Protein AF-A0A953QMU8-F1 (afdb_monomer_lite)

Secondary structure (DSSP, 8-state):
-THHHH-HHHHHHHHHHHHHHHHHHHHHHHH--SHHHHHHHHHHHHHHHHHHHHHHHH-TTBPSSS--SPBPPTT-TTHHHHHHHHHHHHHHHHHHHHH-TTHHHHHHHHHHHHHHHHHIIIIIHHHHHT--GGGHHHHHHHHHHHHHHHHHHHHHHHPPPP--

Foldseek 3Di:
DPVQLVDQVSVQVVLVVLLVLLLVLLVLLLVPPDDVSLLSSLCSNLVSLQVLLVLLVVPLQAQAAGRHPHGFDPPDPCRSVSSNVSSVLSNLLSCCSNPPPDPSNLVSLLVSLVSLVVSLVPTLVVCLVPDDPVCNVVSVCVSVSSNSRSSSSNSSSVRDDDDD

Sequence (164 aa):
MPNVVASPHTRLLWAVALRDLSFAGGAFALAARGNFLRIVTRIFVGVPLAVFAIHYMLHPTLAPGVPLAKQTPEWFPIRPFCGYLTAAALAVGGLCLLLAPGKLTRTSLALLGALVIIFVAILYLPIFLTANPAGLMEGFNYVADTTLFAGTILSAASMRSDKH

Radius of gyration: 15.7 Å; chains: 1; bounding box: 38×35×53 Å

pLDDT: mean 89.17, std 11.59, range [41.06, 97.75]

Structure (mmCIF, N/CA/C/O backbone):
data_AF-A0A953QMU8-F1
#
_entry.id   AF-A0A953QMU8-F1
#
loop_
_atom_site.group_PDB
_atom_site.id
_atom_site.type_symbol
_atom_site.label_atom_id
_atom_site.label_alt_id
_atom_site.label_comp_id
_atom_site.label_asym_id
_atom_site.label_entity_id
_atom_site.label_seq_id
_atom_site.pdbx_PDB_ins_code
_atom_site.Cartn_x
_atom_site.Cartn_y
_atom_site.Cartn_z
_atom_site.occupancy
_atom_site.B_iso_or_equiv
_atom_site.auth_seq_id
_atom_site.auth_comp_id
_atom_site.auth_asym_id
_atom_site.auth_atom_id
_atom_site.pdbx_PDB_model_num
ATOM 1 N N . MET A 1 1 ? 0.665 -24.062 3.981 1.00 42.19 1 MET A N 1
ATOM 2 C CA . MET A 1 1 ? 0.941 -24.640 2.645 1.00 42.19 1 MET A CA 1
ATOM 3 C C . MET A 1 1 ? 2.091 -23.857 1.995 1.00 42.19 1 MET A C 1
ATOM 5 O O . MET A 1 1 ? 1.855 -22.725 1.592 1.00 42.19 1 MET A O 1
ATOM 9 N N . PRO A 1 2 ? 3.327 -24.389 1.937 1.00 45.94 2 PRO A N 1
ATOM 10 C CA . PRO A 1 2 ? 4.532 -23.635 1.535 1.00 45.94 2 PRO A CA 1
ATOM 11 C C . PRO A 1 2 ? 4.597 -23.223 0.051 1.00 45.94 2 PRO A C 1
ATOM 13 O O . PRO A 1 2 ? 5.256 -22.247 -0.288 1.00 45.94 2 PRO A O 1
ATOM 16 N N . ASN A 1 3 ? 3.874 -23.913 -0.839 1.00 49.09 3 ASN A N 1
ATOM 17 C CA . ASN A 1 3 ? 3.942 -23.679 -2.292 1.00 49.09 3 ASN A CA 1
ATOM 18 C C . ASN A 1 3 ? 3.214 -22.398 -2.773 1.00 49.09 3 ASN A C 1
ATOM 20 O O . ASN A 1 3 ? 3.308 -22.001 -3.933 1.00 49.09 3 ASN A O 1
ATOM 24 N N . VAL A 1 4 ? 2.484 -21.731 -1.874 1.00 53.50 4 VAL A N 1
ATOM 25 C CA . VAL A 1 4 ? 1.696 -20.521 -2.168 1.00 53.50 4 VAL A CA 1
ATOM 26 C C . VAL A 1 4 ? 2.587 -19.286 -2.363 1.00 53.50 4 VAL A C 1
ATOM 28 O O . VAL A 1 4 ? 2.215 -18.375 -3.097 1.00 53.50 4 VAL A O 1
ATOM 31 N N . VAL A 1 5 ? 3.777 -19.278 -1.753 1.00 52.56 5 VAL A N 1
ATOM 32 C CA . VAL A 1 5 ? 4.717 -18.141 -1.772 1.00 52.56 5 VAL A CA 1
ATOM 33 C C . VAL A 1 5 ? 5.712 -18.231 -2.938 1.00 52.56 5 VAL A C 1
ATOM 35 O O . VAL A 1 5 ? 6.182 -17.208 -3.423 1.00 52.56 5 VAL A O 1
ATOM 38 N N . ALA A 1 6 ? 6.006 -19.440 -3.426 1.00 54.72 6 ALA A N 1
ATOM 39 C CA . ALA A 1 6 ? 7.038 -19.668 -4.442 1.00 54.72 6 ALA A CA 1
ATOM 40 C C . ALA A 1 6 ? 6.547 -19.489 -5.891 1.00 54.72 6 ALA A C 1
ATOM 42 O O . ALA A 1 6 ? 7.342 -19.203 -6.783 1.00 54.72 6 ALA A O 1
ATOM 43 N N . SER A 1 7 ? 5.243 -19.645 -6.137 1.00 64.62 7 SER A N 1
ATOM 44 C CA . SER A 1 7 ? 4.674 -19.604 -7.488 1.00 64.62 7 SER A CA 1
ATOM 45 C C . SER A 1 7 ? 4.257 -18.171 -7.875 1.00 64.62 7 SER A C 1
ATOM 47 O O . SER A 1 7 ? 3.363 -17.617 -7.225 1.00 64.62 7 SER A O 1
ATOM 49 N N . PRO A 1 8 ? 4.814 -17.565 -8.948 1.00 63.53 8 PRO A N 1
ATOM 50 C CA . PRO A 1 8 ? 4.506 -16.183 -9.344 1.00 63.53 8 PRO A CA 1
ATOM 51 C C . PRO A 1 8 ? 3.011 -15.920 -9.578 1.00 63.53 8 PRO A C 1
ATOM 53 O O . PRO A 1 8 ? 2.497 -14.878 -9.175 1.00 63.53 8 PRO A O 1
ATOM 56 N N . HIS A 1 9 ? 2.297 -16.881 -10.172 1.00 69.94 9 HIS A N 1
ATOM 57 C CA . HIS A 1 9 ? 0.859 -16.776 -10.442 1.00 69.94 9 HIS A CA 1
ATOM 58 C C . HIS A 1 9 ? 0.018 -16.750 -9.162 1.00 69.94 9 HIS A C 1
ATOM 60 O O . HIS A 1 9 ? -0.874 -15.915 -9.024 1.00 69.94 9 HIS A O 1
ATOM 66 N N . THR A 1 10 ? 0.330 -17.614 -8.195 1.00 77.50 10 THR A N 1
ATOM 67 C CA . THR A 1 10 ? -0.394 -17.680 -6.920 1.00 77.50 10 THR A CA 1
ATOM 68 C C . THR A 1 10 ? -0.207 -16.396 -6.117 1.00 77.50 10 THR A C 1
ATOM 70 O O . THR A 1 10 ? -1.175 -15.848 -5.594 1.00 77.50 10 THR A O 1
ATOM 73 N N . ARG A 1 11 ? 1.017 -15.855 -6.088 1.00 84.00 11 ARG A N 1
ATOM 74 C CA . ARG A 1 11 ? 1.320 -14.567 -5.450 1.00 84.00 11 ARG A CA 1
ATOM 75 C C . ARG A 1 11 ? 0.485 -13.424 -6.034 1.00 84.00 11 ARG A C 1
ATOM 77 O O . ARG A 1 11 ? -0.037 -12.609 -5.279 1.00 84.00 11 ARG A O 1
ATOM 84 N N . LEU A 1 12 ? 0.375 -13.362 -7.364 1.00 84.25 12 LEU A N 1
ATOM 85 C CA . LEU A 1 12 ? -0.391 -12.326 -8.063 1.00 84.25 12 LEU A CA 1
ATOM 86 C C . LEU A 1 12 ? -1.884 -12.404 -7.744 1.00 84.25 12 LEU A C 1
ATOM 88 O O . LEU A 1 12 ? -2.489 -11.374 -7.465 1.00 84.25 12 LEU A O 1
ATOM 92 N N . LEU A 1 13 ? -2.459 -13.610 -7.717 1.00 86.31 13 LEU A N 1
ATOM 93 C CA . LEU A 1 13 ? -3.863 -13.812 -7.349 1.00 86.31 13 LEU A CA 1
ATOM 94 C C . LEU A 1 13 ? -4.160 -13.288 -5.939 1.00 86.31 13 LEU A C 1
ATOM 96 O O . LEU A 1 13 ? -5.128 -12.554 -5.745 1.00 86.31 13 LEU A O 1
ATOM 100 N N . TRP A 1 14 ? -3.296 -13.596 -4.967 1.00 85.00 14 TRP A N 1
ATOM 101 C CA . TRP A 1 14 ? -3.440 -13.074 -3.606 1.00 85.00 14 TRP A CA 1
ATOM 102 C C . TRP A 1 14 ? -3.256 -11.561 -3.533 1.00 85.00 14 TRP A C 1
ATOM 104 O O . TRP A 1 14 ? -4.008 -10.897 -2.824 1.00 85.00 14 TRP A O 1
ATOM 114 N N . ALA A 1 15 ? -2.295 -11.008 -4.277 1.00 88.81 15 ALA A N 1
ATOM 115 C CA . ALA A 1 15 ? -2.084 -9.566 -4.331 1.00 88.81 15 ALA A CA 1
ATOM 116 C C . ALA A 1 15 ? -3.327 -8.831 -4.857 1.00 88.81 15 ALA A C 1
ATOM 118 O O . ALA A 1 15 ? -3.745 -7.841 -4.262 1.00 88.81 15 ALA A O 1
ATOM 119 N N . VAL A 1 16 ? -3.951 -9.353 -5.917 1.00 89.81 16 VAL A N 1
ATOM 120 C CA . VAL A 1 16 ? -5.188 -8.807 -6.497 1.00 89.81 16 VAL A CA 1
ATOM 121 C C . VAL A 1 16 ? -6.355 -8.916 -5.515 1.00 89.81 16 VAL A C 1
ATOM 123 O O . VAL A 1 16 ? -7.001 -7.913 -5.227 1.00 89.81 16 VAL A O 1
ATOM 126 N N . ALA A 1 17 ? -6.580 -10.092 -4.924 1.00 91.88 17 ALA A N 1
ATOM 127 C CA . ALA A 1 17 ? -7.681 -10.287 -3.980 1.00 91.88 17 ALA A CA 1
ATOM 128 C C . ALA A 1 17 ? -7.563 -9.379 -2.741 1.00 91.88 17 ALA A C 1
ATOM 130 O O . ALA A 1 17 ? -8.541 -8.772 -2.306 1.00 91.88 17 ALA A O 1
ATOM 131 N N . LEU A 1 18 ? -6.356 -9.248 -2.180 1.00 93.25 18 LEU A N 1
ATOM 132 C CA . LEU A 1 18 ? -6.098 -8.382 -1.026 1.00 93.25 18 LEU A CA 1
ATOM 133 C C . LEU A 1 18 ? -6.194 -6.895 -1.381 1.00 93.25 18 LEU A C 1
ATOM 135 O O . LEU A 1 18 ? -6.653 -6.103 -0.558 1.00 93.25 18 LEU A O 1
ATOM 139 N N . ARG A 1 19 ? -5.797 -6.513 -2.600 1.00 94.94 19 ARG A N 1
ATOM 140 C CA . ARG A 1 19 ? -5.984 -5.154 -3.115 1.00 94.94 19 ARG A CA 1
ATOM 141 C C . ARG A 1 19 ? -7.473 -4.818 -3.172 1.00 94.94 19 ARG A C 1
ATOM 143 O O . ARG A 1 19 ? -7.881 -3.815 -2.594 1.00 94.94 19 ARG A O 1
ATOM 150 N N . ASP A 1 20 ? -8.284 -5.671 -3.784 1.00 93.94 20 ASP A N 1
ATOM 151 C CA . ASP A 1 20 ? -9.722 -5.423 -3.936 1.00 93.94 20 ASP A CA 1
ATOM 152 C C . ASP A 1 20 ? -10.431 -5.381 -2.571 1.00 93.94 20 ASP A C 1
ATOM 154 O O . ASP A 1 20 ? -11.290 -4.530 -2.326 1.00 93.94 20 ASP A O 1
ATOM 158 N N . LEU A 1 21 ? -9.992 -6.221 -1.626 1.00 94.31 21 LEU A N 1
ATOM 159 C CA . LEU A 1 21 ? -10.440 -6.164 -0.235 1.00 94.31 21 LEU A CA 1
ATOM 160 C C . LEU A 1 21 ? -10.092 -4.821 0.429 1.00 94.31 21 LEU A C 1
ATOM 162 O O . LEU A 1 21 ? -10.937 -4.220 1.096 1.00 94.31 21 LEU A O 1
ATOM 166 N N . SER A 1 22 ? -8.869 -4.324 0.221 1.00 94.44 22 SER A N 1
ATOM 167 C CA . SER A 1 22 ? -8.441 -3.024 0.750 1.00 94.44 22 SER A CA 1
ATOM 168 C C . SER A 1 22 ? -9.230 -1.859 0.148 1.00 94.44 22 SER A C 1
ATOM 170 O O . SER A 1 22 ? -9.542 -0.900 0.857 1.00 94.44 22 SER A O 1
ATOM 172 N N . PHE A 1 23 ? -9.645 -1.974 -1.119 1.00 95.38 23 PHE A N 1
ATOM 173 C CA . PHE A 1 23 ? -10.487 -0.985 -1.790 1.00 95.38 23 PHE A CA 1
ATOM 174 C C . PHE A 1 23 ? -11.860 -0.875 -1.123 1.00 95.38 23 PHE A C 1
ATOM 176 O O . PHE A 1 23 ? -12.296 0.228 -0.780 1.00 95.38 23 PHE A O 1
ATOM 183 N N . ALA A 1 24 ? -12.490 -2.014 -0.826 1.00 94.56 24 ALA A N 1
ATOM 184 C CA . ALA A 1 24 ? -13.713 -2.049 -0.025 1.00 94.56 24 ALA A CA 1
ATOM 185 C C . ALA A 1 24 ? -13.487 -1.474 1.388 1.00 94.56 24 ALA A C 1
ATOM 187 O O . ALA A 1 24 ? -14.301 -0.694 1.886 1.00 94.56 24 ALA A O 1
ATOM 188 N N . GLY A 1 25 ? -12.346 -1.789 2.010 1.00 92.19 25 GLY A N 1
ATOM 189 C CA . GLY A 1 25 ? -11.932 -1.224 3.296 1.00 92.19 25 GLY A CA 1
ATOM 190 C C . GLY A 1 25 ? -11.862 0.309 3.298 1.00 92.19 25 GLY A C 1
ATOM 191 O O . GLY A 1 25 ? -12.323 0.940 4.248 1.00 92.19 25 GLY A O 1
ATOM 192 N N . GLY A 1 26 ? -11.361 0.922 2.222 1.00 92.44 26 GLY A N 1
ATOM 193 C CA . GLY A 1 26 ? -11.341 2.378 2.056 1.00 92.44 26 GLY A CA 1
ATOM 194 C C . GLY A 1 26 ? -12.739 3.005 2.037 1.00 92.44 26 GLY A C 1
ATOM 195 O O . GLY A 1 26 ? -12.967 4.018 2.700 1.00 92.44 26 GLY A O 1
ATOM 196 N N . ALA A 1 27 ? -13.698 2.376 1.351 1.00 93.31 27 ALA A N 1
ATOM 197 C CA . ALA A 1 27 ? -15.092 2.826 1.351 1.00 93.31 27 ALA A CA 1
ATOM 198 C C . ALA A 1 27 ? -15.717 2.739 2.756 1.00 93.31 27 ALA A C 1
ATOM 200 O O . ALA A 1 27 ? -16.363 3.687 3.215 1.00 93.31 27 ALA A O 1
ATOM 201 N N . PHE A 1 28 ? -15.461 1.645 3.484 1.00 93.19 28 PHE A N 1
ATOM 202 C CA . PHE A 1 28 ? -15.904 1.514 4.874 1.00 93.19 28 PHE A CA 1
ATOM 203 C C . PHE A 1 28 ? -15.267 2.554 5.792 1.00 93.19 28 PHE A C 1
ATOM 205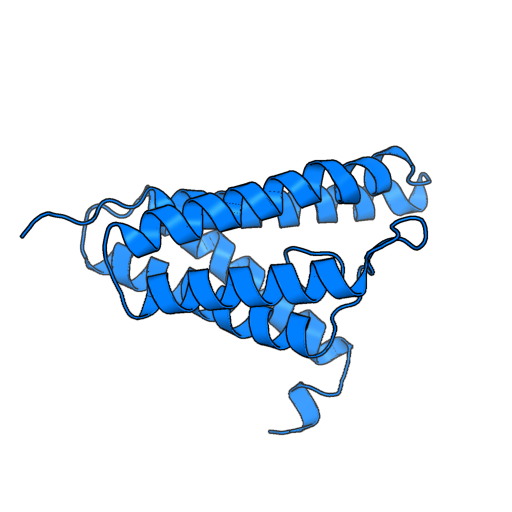 O O . PHE A 1 28 ? -15.961 3.062 6.671 1.00 93.19 28 PHE A O 1
ATOM 212 N N . ALA A 1 29 ? -14.006 2.933 5.563 1.00 93.00 29 ALA A N 1
ATOM 213 C CA . ALA A 1 29 ? -13.328 3.961 6.348 1.00 93.00 29 ALA A CA 1
ATOM 214 C C . ALA A 1 29 ? -14.057 5.312 6.285 1.00 93.00 29 ALA A C 1
ATOM 216 O O . ALA A 1 29 ? -14.248 5.968 7.311 1.00 93.00 29 ALA A O 1
ATOM 217 N N . LEU A 1 30 ? -14.510 5.711 5.092 1.00 91.38 30 LEU A N 1
ATOM 218 C CA . LEU A 1 30 ? -15.257 6.957 4.885 1.00 91.38 30 LEU A CA 1
ATOM 219 C C . LEU A 1 30 ? -16.645 6.913 5.543 1.00 91.38 30 LEU A C 1
ATOM 221 O O . LEU A 1 30 ? -17.106 7.905 6.123 1.00 91.38 30 LEU A O 1
ATOM 225 N N . ALA A 1 31 ? -17.287 5.744 5.496 1.00 91.38 31 ALA A N 1
ATOM 226 C CA . ALA A 1 31 ? -18.594 5.492 6.095 1.00 91.38 31 ALA A CA 1
ATOM 227 C C . ALA A 1 31 ? -18.538 5.178 7.605 1.00 91.38 31 ALA A C 1
ATOM 229 O O . ALA A 1 31 ? -19.585 5.098 8.250 1.00 91.38 31 ALA A O 1
ATOM 230 N N . ALA A 1 32 ? -17.350 5.010 8.197 1.00 88.19 32 ALA A N 1
ATOM 231 C CA . ALA A 1 32 ? -17.178 4.530 9.565 1.00 88.19 32 ALA A CA 1
ATOM 232 C C . ALA A 1 32 ? -17.635 5.555 10.619 1.00 88.19 32 ALA A C 1
ATOM 234 O O . ALA A 1 32 ? -16.847 6.320 11.181 1.00 88.19 32 ALA A O 1
ATOM 235 N N . ARG A 1 33 ? -18.939 5.549 10.912 1.00 83.25 33 ARG A N 1
ATOM 236 C CA . ARG A 1 33 ? -19.569 6.336 11.985 1.00 83.25 33 ARG A CA 1
ATOM 237 C C . ARG A 1 33 ? -19.661 5.580 13.315 1.00 83.25 33 ARG A C 1
ATOM 239 O O . ARG A 1 33 ? -19.752 6.222 14.350 1.00 83.25 33 ARG A O 1
ATOM 246 N N . GLY A 1 34 ? -19.586 4.247 13.299 1.00 84.50 34 GLY A N 1
ATOM 247 C CA . GLY A 1 34 ? -19.661 3.390 14.489 1.00 84.50 34 GLY A CA 1
ATOM 248 C C . GLY A 1 34 ? -18.552 2.338 14.548 1.00 84.50 34 GLY A C 1
ATOM 249 O O . GLY A 1 34 ? -17.826 2.128 13.574 1.00 84.50 34 GLY A O 1
ATOM 250 N N . ASN A 1 35 ? -18.425 1.652 15.688 1.00 87.00 35 ASN A N 1
ATOM 251 C CA . ASN A 1 35 ? -17.305 0.738 15.958 1.00 87.00 35 ASN A CA 1
ATOM 252 C C . ASN A 1 35 ? -17.194 -0.440 14.978 1.00 87.00 35 ASN A C 1
ATOM 254 O O . ASN A 1 35 ? -16.079 -0.812 14.622 1.00 87.00 35 ASN A O 1
ATOM 258 N N . PHE A 1 36 ? -18.313 -0.993 14.499 1.00 90.56 36 PHE A N 1
ATOM 259 C CA . PHE A 1 36 ? -18.292 -2.140 13.585 1.00 90.56 36 PHE A CA 1
ATOM 260 C C . PHE A 1 36 ? -17.541 -1.831 12.278 1.00 90.56 36 PHE A C 1
ATOM 262 O O . PHE A 1 36 ? -16.565 -2.505 11.958 1.00 90.56 36 PHE A O 1
ATOM 269 N N . LEU A 1 37 ? -17.911 -0.753 11.573 1.00 92.12 37 LEU A N 1
ATOM 270 C CA . LEU A 1 37 ? -17.244 -0.358 10.322 1.00 92.12 37 LEU A CA 1
ATOM 271 C C . LEU A 1 37 ? -15.767 -0.001 10.538 1.00 92.12 37 LEU A C 1
ATOM 273 O O . LEU A 1 37 ? -14.944 -0.243 9.655 1.00 92.12 37 LEU A O 1
ATOM 277 N N . ARG A 1 38 ? -15.408 0.534 11.713 1.00 90.25 38 ARG A N 1
ATOM 278 C CA . ARG A 1 38 ? -14.002 0.794 12.056 1.00 90.25 38 ARG A CA 1
ATOM 279 C C . ARG A 1 38 ? -13.207 -0.504 12.163 1.00 90.25 38 ARG A C 1
ATOM 281 O O . ARG A 1 38 ? -12.102 -0.575 11.636 1.00 90.25 38 ARG A O 1
ATOM 288 N N . ILE A 1 39 ? -13.759 -1.525 12.819 1.00 92.19 39 ILE A N 1
ATOM 289 C CA . ILE A 1 39 ? -13.117 -2.842 12.939 1.00 92.19 39 ILE A CA 1
ATOM 290 C C . ILE A 1 39 ? -12.975 -3.487 11.558 1.00 92.19 39 ILE A C 1
ATOM 292 O O . ILE A 1 39 ? -11.879 -3.923 11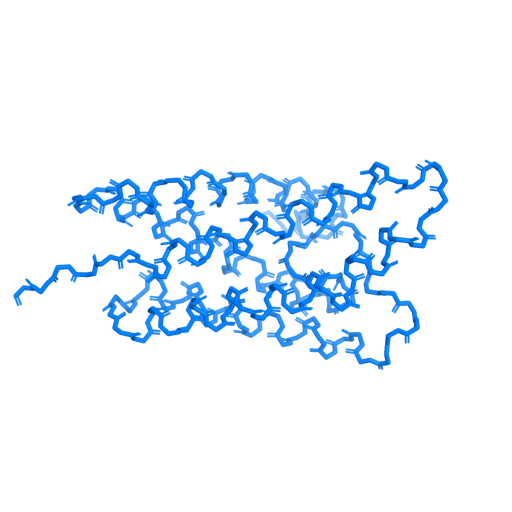.211 1.00 92.19 39 ILE A O 1
ATOM 296 N N . VAL A 1 40 ? -14.037 -3.472 10.745 1.00 93.81 40 VAL A N 1
ATOM 297 C CA . VAL A 1 40 ? -13.998 -3.998 9.369 1.00 93.81 40 VAL A CA 1
ATOM 298 C C . VAL A 1 40 ? -12.907 -3.300 8.558 1.00 93.81 40 VAL A C 1
ATOM 300 O O . VAL A 1 40 ? -12.062 -3.973 7.980 1.00 93.81 40 VAL A O 1
ATOM 303 N N . THR A 1 41 ? -12.849 -1.966 8.595 1.00 93.94 41 THR A N 1
ATOM 304 C CA . THR A 1 41 ? -11.802 -1.174 7.926 1.00 93.94 41 THR A CA 1
ATOM 305 C C . THR A 1 41 ? -10.401 -1.579 8.381 1.00 93.94 41 THR A C 1
ATOM 307 O O . THR A 1 41 ? -9.516 -1.784 7.552 1.00 93.94 41 THR A O 1
ATOM 310 N N . ARG A 1 42 ? -10.184 -1.721 9.697 1.00 93.69 42 ARG A N 1
ATOM 311 C CA . ARG A 1 42 ? -8.877 -2.112 10.247 1.00 93.69 42 ARG A CA 1
ATOM 312 C C . ARG A 1 42 ? -8.418 -3.456 9.712 1.00 93.69 42 ARG A C 1
ATOM 314 O O . ARG A 1 42 ? -7.256 -3.583 9.351 1.00 93.69 42 ARG A O 1
ATOM 321 N N . ILE A 1 43 ? -9.318 -4.430 9.633 1.00 95.06 43 ILE A N 1
ATOM 322 C CA . ILE A 1 43 ? -8.991 -5.762 9.120 1.00 95.06 43 ILE A CA 1
ATOM 323 C C . ILE A 1 43 ? -8.777 -5.700 7.603 1.00 95.06 43 ILE A C 1
ATOM 325 O O . ILE A 1 43 ? -7.748 -6.156 7.111 1.00 95.06 43 ILE A O 1
ATOM 329 N N . PHE A 1 44 ? -9.708 -5.086 6.871 1.00 96.31 44 PHE A N 1
ATOM 330 C CA . PHE A 1 44 ? -9.725 -5.081 5.406 1.00 96.31 44 PHE A CA 1
ATOM 331 C C . PHE A 1 44 ? -8.582 -4.269 4.802 1.00 96.31 44 PHE A C 1
ATOM 333 O O . PHE A 1 44 ? -8.176 -4.562 3.689 1.00 96.31 44 PHE A O 1
ATOM 340 N N . VAL A 1 45 ? -8.044 -3.276 5.514 1.00 96.56 45 VAL A N 1
ATOM 341 C CA . VAL A 1 45 ? -6.877 -2.498 5.068 1.00 96.56 45 VAL A CA 1
ATOM 342 C C . VAL A 1 45 ? -5.600 -2.978 5.759 1.00 96.56 45 VAL A C 1
ATOM 344 O O . VAL A 1 45 ? -4.580 -3.181 5.108 1.00 96.56 45 VAL A O 1
ATOM 347 N N . GLY A 1 46 ? -5.641 -3.210 7.072 1.00 95.81 46 GLY A N 1
ATOM 348 C CA . GLY A 1 46 ? -4.460 -3.562 7.860 1.00 95.81 46 GLY A CA 1
ATOM 349 C C . GLY A 1 46 ? -3.862 -4.921 7.501 1.00 95.81 46 GLY A C 1
ATOM 350 O O . GLY A 1 46 ? -2.639 -5.040 7.440 1.00 95.81 46 GLY A O 1
ATOM 351 N N . VAL A 1 47 ? -4.695 -5.929 7.212 1.00 95.88 47 VAL A N 1
ATOM 352 C CA . VAL A 1 47 ? -4.203 -7.256 6.803 1.00 95.88 47 VAL A CA 1
ATOM 353 C C . VAL A 1 47 ? -3.505 -7.194 5.436 1.00 95.88 47 VAL A C 1
ATOM 355 O O . VAL A 1 47 ? -2.354 -7.632 5.371 1.00 95.88 47 VAL A O 1
ATOM 358 N N . PRO A 1 48 ? -4.094 -6.607 4.369 1.00 96.56 48 PRO A N 1
ATOM 359 C CA . PRO A 1 48 ? -3.372 -6.391 3.113 1.00 96.56 48 PRO A CA 1
ATOM 360 C C . PRO A 1 48 ? -2.053 -5.639 3.277 1.00 96.56 48 PRO A C 1
ATOM 362 O O . PRO A 1 48 ? -1.050 -6.074 2.720 1.00 96.56 48 PRO A O 1
ATOM 365 N N . LEU A 1 49 ? -2.014 -4.570 4.083 1.00 97.12 49 LEU A N 1
ATOM 366 C CA . LEU A 1 49 ? -0.777 -3.828 4.354 1.00 97.12 49 LEU A CA 1
ATOM 367 C C . LEU A 1 49 ? 0.325 -4.735 4.923 1.00 97.12 49 LEU A C 1
ATOM 369 O O . LEU A 1 49 ? 1.454 -4.720 4.430 1.00 97.12 49 LEU A O 1
ATOM 373 N N . ALA A 1 50 ? -0.004 -5.561 5.919 1.00 95.69 50 ALA A N 1
ATOM 374 C CA . ALA A 1 50 ? 0.949 -6.486 6.527 1.00 95.69 50 ALA A CA 1
ATOM 375 C C . ALA A 1 50 ? 1.435 -7.560 5.536 1.00 95.69 50 ALA A C 1
ATOM 377 O O . ALA A 1 50 ? 2.631 -7.843 5.464 1.00 95.69 50 ALA A O 1
ATOM 378 N N . VAL A 1 51 ? 0.531 -8.131 4.734 1.00 94.44 51 VAL A N 1
ATOM 379 C CA . VAL A 1 51 ? 0.897 -9.139 3.725 1.00 94.44 51 VAL A CA 1
ATOM 380 C C . VAL A 1 51 ? 1.755 -8.524 2.618 1.00 94.44 51 VAL A C 1
ATOM 382 O O . VAL A 1 51 ? 2.772 -9.099 2.229 1.00 94.44 51 VAL A O 1
ATOM 385 N N . PHE A 1 52 ? 1.407 -7.332 2.136 1.00 95.06 52 PHE A N 1
ATOM 386 C CA . PHE A 1 52 ? 2.180 -6.640 1.105 1.00 95.06 52 PHE A CA 1
ATOM 387 C C . PHE A 1 52 ? 3.575 -6.265 1.599 1.00 95.06 52 PHE A C 1
ATOM 389 O O . PHE A 1 52 ? 4.532 -6.390 0.838 1.00 95.06 52 PHE A O 1
ATOM 396 N N . ALA A 1 53 ? 3.726 -5.898 2.875 1.00 95.75 53 ALA A N 1
ATOM 397 C CA . ALA A 1 53 ? 5.041 -5.674 3.464 1.00 95.75 53 ALA A CA 1
ATOM 398 C C . ALA A 1 53 ? 5.953 -6.906 3.333 1.00 95.75 53 ALA A C 1
ATOM 400 O O . ALA A 1 53 ? 7.106 -6.779 2.921 1.00 95.75 53 ALA A O 1
ATOM 401 N N . ILE A 1 54 ? 5.421 -8.104 3.600 1.00 93.75 54 ILE A N 1
ATOM 402 C CA . ILE A 1 54 ? 6.154 -9.367 3.428 1.00 93.75 54 ILE A CA 1
ATOM 403 C C . ILE A 1 54 ? 6.514 -9.581 1.952 1.00 93.75 54 ILE A C 1
ATOM 405 O O . ILE A 1 54 ? 7.648 -9.940 1.640 1.00 93.75 54 ILE A O 1
ATOM 409 N N . HIS A 1 55 ? 5.589 -9.313 1.026 1.00 92.69 55 HIS A N 1
ATOM 410 C CA . HIS A 1 55 ? 5.860 -9.449 -0.409 1.00 92.69 55 HIS A CA 1
ATOM 411 C C . HIS A 1 55 ? 7.002 -8.537 -0.874 1.00 92.69 55 HIS A C 1
ATOM 413 O O . HIS A 1 55 ? 7.861 -8.991 -1.626 1.00 92.69 55 HIS A O 1
ATOM 419 N N . TYR A 1 56 ? 7.047 -7.283 -0.419 1.00 92.19 56 TYR A N 1
ATOM 420 C CA . TYR A 1 56 ? 8.124 -6.356 -0.775 1.00 92.19 56 TYR A CA 1
ATOM 421 C C . TYR A 1 56 ? 9.458 -6.683 -0.088 1.00 92.19 56 TYR A C 1
ATOM 423 O O . TYR A 1 56 ? 10.504 -6.440 -0.682 1.00 92.19 56 TYR A O 1
ATOM 431 N N . MET A 1 57 ? 9.449 -7.282 1.110 1.00 91.69 57 MET A N 1
ATOM 432 C CA . MET A 1 57 ? 10.668 -7.828 1.732 1.00 91.69 57 MET A CA 1
ATOM 433 C C . MET A 1 57 ? 11.264 -8.972 0.903 1.00 91.69 57 MET A C 1
ATOM 435 O O . MET A 1 57 ? 12.477 -9.047 0.736 1.00 91.69 57 MET A O 1
ATOM 439 N N . LEU A 1 58 ? 10.412 -9.855 0.371 1.00 91.00 58 LEU A N 1
ATOM 440 C CA . LEU A 1 58 ? 10.834 -11.001 -0.443 1.00 91.00 58 LEU A CA 1
ATOM 441 C C . LEU A 1 58 ? 11.162 -10.617 -1.895 1.00 91.00 58 LEU A C 1
ATOM 443 O O . LEU A 1 58 ? 11.972 -11.276 -2.546 1.00 91.00 58 LEU A O 1
ATOM 447 N N . HIS A 1 59 ? 10.530 -9.565 -2.419 1.00 90.75 59 HIS A N 1
ATOM 448 C CA . HIS A 1 59 ? 10.662 -9.121 -3.806 1.00 90.75 59 HIS A CA 1
ATOM 449 C C . HIS A 1 59 ? 10.832 -7.593 -3.897 1.00 90.75 59 HIS A C 1
ATOM 451 O O . HIS A 1 59 ? 9.941 -6.891 -4.386 1.00 90.75 59 HIS A O 1
ATOM 457 N N . PRO A 1 60 ? 11.986 -7.051 -3.472 1.00 91.44 60 PRO A N 1
ATOM 458 C CA . PRO A 1 60 ? 12.200 -5.606 -3.369 1.00 91.44 60 PRO A CA 1
ATOM 459 C C . PRO A 1 60 ? 12.292 -4.888 -4.726 1.00 91.44 60 PRO A C 1
ATOM 461 O O . PRO A 1 60 ? 12.294 -3.664 -4.773 1.00 91.44 60 PRO A O 1
ATOM 464 N N . THR A 1 61 ? 12.377 -5.615 -5.842 1.00 91.19 61 THR A N 1
ATOM 465 C CA . THR A 1 61 ? 12.425 -5.022 -7.190 1.00 91.19 61 THR A CA 1
ATOM 466 C C . THR A 1 61 ? 11.045 -4.697 -7.764 1.00 91.19 61 THR A C 1
ATOM 468 O O . THR A 1 61 ? 10.965 -3.983 -8.768 1.00 91.19 61 THR A O 1
ATOM 471 N N . LEU A 1 62 ? 9.961 -5.183 -7.142 1.00 90.81 62 LEU A N 1
ATOM 472 C CA . LEU A 1 62 ? 8.589 -4.867 -7.547 1.00 90.81 62 LEU A CA 1
ATOM 473 C C . LEU A 1 62 ? 8.327 -3.361 -7.472 1.00 90.81 62 LEU A C 1
ATOM 475 O O . LEU A 1 62 ? 8.862 -2.672 -6.605 1.00 90.81 62 LEU A O 1
ATOM 479 N N . ALA A 1 63 ? 7.484 -2.858 -8.371 1.00 92.19 63 ALA A N 1
ATOM 480 C CA . ALA A 1 63 ? 7.062 -1.466 -8.346 1.00 92.19 63 ALA A CA 1
ATOM 481 C C . ALA A 1 63 ? 6.331 -1.161 -7.012 1.00 92.19 63 ALA A C 1
ATOM 483 O O . ALA A 1 63 ? 5.436 -1.925 -6.637 1.00 92.19 63 ALA A O 1
ATOM 484 N N . PRO A 1 64 ? 6.720 -0.107 -6.268 1.00 92.56 64 PRO A N 1
ATOM 485 C CA . PRO A 1 64 ? 6.129 0.277 -4.980 1.00 92.56 64 PRO A CA 1
ATOM 486 C C . PRO A 1 64 ? 4.619 0.549 -4.985 1.00 92.56 64 PRO A C 1
ATOM 488 O O . PRO A 1 64 ? 4.132 1.287 -5.827 1.00 92.56 64 PRO A O 1
ATOM 491 N N . GLY A 1 65 ? 3.883 0.063 -3.982 1.00 90.19 65 GLY A N 1
ATOM 492 C CA . GLY A 1 65 ? 2.430 0.228 -3.878 1.00 90.19 65 GLY A CA 1
ATOM 493 C C . GLY A 1 65 ? 1.724 -1.109 -3.678 1.00 90.19 65 GLY A C 1
ATOM 494 O O . GLY A 1 65 ? 1.742 -1.657 -2.576 1.00 90.19 65 GLY A O 1
ATOM 495 N N . VAL A 1 66 ? 1.102 -1.631 -4.738 1.00 88.56 66 VAL A N 1
ATOM 496 C CA . VAL A 1 66 ? 0.489 -2.969 -4.745 1.00 88.56 66 VAL A CA 1
ATOM 497 C C . VAL A 1 66 ? 1.464 -3.966 -5.390 1.00 88.56 66 VAL A C 1
ATOM 499 O O . VAL A 1 66 ? 1.920 -3.705 -6.507 1.00 88.56 66 VAL A O 1
ATOM 502 N N . PRO A 1 67 ? 1.771 -5.119 -4.756 1.00 85.12 67 PRO A N 1
ATOM 503 C CA . PRO A 1 67 ? 2.792 -6.064 -5.223 1.00 85.12 67 PRO A CA 1
ATOM 504 C C . PRO A 1 67 ? 2.311 -6.921 -6.412 1.00 85.12 67 PRO A C 1
ATOM 506 O O . PRO A 1 67 ? 2.144 -8.140 -6.317 1.00 85.12 67 PRO A O 1
ATOM 509 N N . LEU A 1 68 ? 2.079 -6.258 -7.544 1.00 87.81 68 LEU A N 1
ATOM 510 C CA . LEU A 1 68 ? 1.682 -6.838 -8.826 1.00 87.81 68 LEU A CA 1
ATOM 511 C C . LEU A 1 68 ? 2.910 -7.298 -9.635 1.00 87.81 68 LEU A C 1
ATOM 513 O O . LEU A 1 68 ? 4.022 -7.380 -9.122 1.00 87.81 68 LEU A O 1
ATOM 517 N N . ALA A 1 69 ? 2.723 -7.652 -10.909 1.00 86.69 69 ALA A N 1
ATOM 518 C CA . ALA A 1 69 ? 3.801 -8.183 -11.749 1.00 86.69 69 ALA A CA 1
ATOM 519 C C . ALA A 1 69 ? 4.824 -7.113 -12.174 1.00 86.69 69 ALA A C 1
ATOM 521 O O . ALA A 1 69 ? 5.940 -7.457 -12.574 1.00 86.69 69 ALA A O 1
ATOM 522 N N . LYS A 1 70 ? 4.457 -5.827 -12.090 1.00 88.62 70 LYS A N 1
ATOM 523 C CA . LYS A 1 70 ? 5.290 -4.720 -12.562 1.00 88.62 70 LYS A CA 1
ATOM 524 C C . LYS A 1 70 ? 6.563 -4.587 -11.736 1.00 88.62 70 LYS A C 1
ATOM 526 O O . LYS A 1 70 ? 6.524 -4.510 -10.510 1.00 88.62 70 LYS A O 1
ATOM 531 N N . GLN A 1 71 ? 7.691 -4.518 -12.431 1.00 90.88 71 GLN A N 1
ATOM 532 C CA . GLN A 1 71 ? 8.983 -4.207 -11.831 1.00 90.88 71 GLN A CA 1
ATOM 533 C C . GLN A 1 71 ? 9.193 -2.696 -11.784 1.00 90.88 71 GLN A C 1
ATOM 535 O O . GLN A 1 71 ? 8.668 -1.956 -12.621 1.00 90.88 71 GLN A O 1
ATOM 540 N N . THR A 1 72 ? 10.003 -2.246 -10.829 1.00 89.75 72 THR A N 1
ATOM 541 C CA . THR A 1 72 ? 10.519 -0.878 -10.840 1.00 89.75 72 THR A CA 1
ATOM 542 C C . THR A 1 72 ? 11.370 -0.682 -12.104 1.00 89.75 72 THR A C 1
ATOM 544 O O . THR A 1 72 ? 12.223 -1.533 -12.380 1.00 89.75 72 THR A O 1
ATOM 547 N N . PRO A 1 73 ? 11.164 0.399 -12.880 1.00 89.06 73 PRO A N 1
ATOM 548 C CA . PRO A 1 73 ? 11.860 0.604 -14.146 1.00 89.06 73 PRO A CA 1
ATOM 549 C C . PRO A 1 73 ? 13.381 0.631 -14.023 1.00 89.06 73 PRO A C 1
ATOM 551 O O . PRO A 1 73 ? 13.933 1.042 -13.002 1.00 89.06 73 PRO A O 1
ATOM 554 N N . GLU A 1 74 ? 14.069 0.251 -15.100 1.00 88.69 74 GLU A N 1
ATOM 555 C CA . GLU A 1 74 ? 15.523 0.113 -15.061 1.00 88.69 74 GLU A CA 1
ATOM 556 C C . GLU A 1 74 ? 16.276 1.435 -14.907 1.00 88.69 74 GLU A C 1
ATOM 558 O O . GLU A 1 74 ? 17.319 1.484 -14.252 1.00 88.69 74 GLU A O 1
ATOM 563 N N . TRP A 1 75 ? 15.706 2.509 -15.455 1.00 88.50 75 TRP A N 1
ATOM 564 C CA . TRP A 1 75 ? 16.232 3.869 -15.361 1.00 88.50 75 TRP A CA 1
ATOM 565 C C . TRP A 1 75 ? 16.193 4.438 -13.938 1.00 88.50 75 TRP A C 1
ATOM 567 O O . TRP A 1 75 ? 16.812 5.466 -13.673 1.00 88.50 75 TRP A O 1
ATOM 577 N N . PHE A 1 76 ? 15.480 3.795 -13.010 1.00 90.44 76 PHE A N 1
ATOM 578 C CA . PHE A 1 76 ? 15.383 4.260 -11.636 1.00 90.44 76 PHE A CA 1
ATOM 579 C C . PHE A 1 76 ? 16.555 3.704 -10.797 1.00 90.44 76 PHE A C 1
ATOM 581 O O . PHE A 1 76 ? 16.682 2.486 -10.656 1.00 90.44 76 PHE A O 1
ATOM 588 N N . PRO A 1 77 ? 17.430 4.552 -10.223 1.00 83.88 77 PRO A N 1
ATOM 589 C CA . PRO A 1 77 ? 18.734 4.121 -9.702 1.00 83.88 77 PRO A CA 1
ATOM 590 C C . PRO A 1 77 ? 18.682 3.389 -8.348 1.00 83.88 77 PRO A C 1
ATOM 592 O O . PRO A 1 77 ? 19.630 2.698 -7.991 1.00 83.88 77 PRO A O 1
ATOM 595 N N . ILE A 1 78 ? 17.581 3.497 -7.594 1.00 90.19 78 ILE A N 1
ATOM 596 C CA . ILE A 1 78 ? 17.457 2.983 -6.213 1.00 90.19 78 ILE A CA 1
ATOM 597 C C . ILE A 1 78 ? 16.313 1.964 -6.056 1.00 90.19 78 ILE A C 1
ATOM 599 O O . ILE A 1 78 ? 15.577 1.968 -5.070 1.00 90.19 78 ILE A O 1
ATOM 603 N N . ARG A 1 79 ? 16.156 1.065 -7.037 1.00 90.62 79 ARG A N 1
ATOM 604 C CA . ARG A 1 79 ? 15.030 0.106 -7.122 1.00 90.62 79 ARG A CA 1
ATOM 605 C C . ARG A 1 79 ? 14.817 -0.731 -5.851 1.00 90.62 79 ARG A C 1
ATOM 607 O O . ARG A 1 79 ? 13.741 -0.613 -5.267 1.00 90.62 79 ARG A O 1
ATOM 614 N N . PRO A 1 80 ? 15.797 -1.532 -5.372 1.00 90.25 80 PRO A N 1
ATOM 615 C CA . PRO A 1 80 ? 15.562 -2.389 -4.210 1.00 90.25 80 PRO A CA 1
ATOM 616 C C . PRO A 1 80 ? 15.346 -1.576 -2.930 1.00 90.25 80 PRO A C 1
ATOM 618 O O . PRO A 1 80 ? 14.576 -1.982 -2.063 1.00 90.25 80 PRO A O 1
ATOM 621 N N . PHE A 1 81 ? 15.977 -0.402 -2.826 1.00 93.00 81 PHE A N 1
ATOM 622 C CA . PHE A 1 81 ? 15.774 0.504 -1.700 1.00 93.00 81 PHE A CA 1
ATOM 623 C C . PHE A 1 81 ? 14.315 0.965 -1.610 1.00 93.00 81 PHE A C 1
ATOM 625 O O . PHE A 1 81 ? 13.732 0.916 -0.529 1.00 93.00 81 PHE A O 1
ATOM 632 N N . CYS A 1 82 ? 13.688 1.342 -2.729 1.00 93.31 82 CYS A N 1
ATOM 633 C CA . CYS A 1 82 ? 12.273 1.715 -2.730 1.00 93.31 82 CYS A CA 1
ATOM 634 C C . CYS A 1 82 ? 11.353 0.550 -2.353 1.00 93.31 82 CYS A C 1
ATOM 636 O O . CYS A 1 82 ? 10.386 0.775 -1.626 1.00 93.31 82 CYS A O 1
ATOM 638 N N . GLY A 1 83 ? 11.667 -0.683 -2.760 1.00 93.31 83 GLY A N 1
ATOM 639 C CA . GLY A 1 83 ? 10.945 -1.871 -2.299 1.00 93.31 83 GLY A CA 1
ATOM 640 C C . GLY A 1 83 ? 11.018 -2.052 -0.782 1.00 93.31 83 GLY A C 1
ATOM 641 O O . GLY A 1 83 ? 9.983 -2.159 -0.125 1.00 93.31 83 GLY A O 1
ATOM 642 N N . TYR A 1 84 ? 12.218 -1.993 -0.199 1.00 95.38 84 TYR A N 1
ATOM 643 C CA . TYR A 1 84 ? 12.394 -2.107 1.254 1.00 95.38 84 TYR A CA 1
ATOM 644 C C . TYR A 1 84 ? 11.762 -0.945 2.030 1.00 95.38 84 TYR A C 1
ATOM 646 O O . TYR A 1 84 ? 11.143 -1.170 3.071 1.00 95.38 84 TYR A O 1
ATOM 654 N N . LEU A 1 85 ? 11.855 0.284 1.514 1.00 95.62 85 LEU A N 1
ATOM 655 C CA . LEU A 1 85 ? 11.187 1.452 2.091 1.00 95.62 85 LEU A CA 1
ATOM 656 C C . LEU A 1 85 ? 9.665 1.264 2.104 1.00 95.62 85 LEU A C 1
ATOM 658 O O . LEU A 1 85 ? 9.015 1.510 3.119 1.00 95.62 85 LEU A O 1
ATOM 662 N N . THR A 1 86 ? 9.106 0.782 0.992 1.00 95.62 86 THR A N 1
ATOM 663 C CA . THR A 1 86 ? 7.673 0.489 0.867 1.00 95.62 86 THR A CA 1
ATOM 664 C C . THR A 1 86 ? 7.265 -0.586 1.861 1.00 95.62 86 THR A C 1
ATOM 666 O O . THR A 1 86 ? 6.310 -0.397 2.605 1.00 95.62 86 THR A O 1
ATOM 669 N N . ALA A 1 87 ? 8.018 -1.681 1.949 1.00 96.19 87 ALA A N 1
ATOM 670 C CA . ALA A 1 87 ? 7.757 -2.742 2.909 1.00 96.19 87 ALA A CA 1
ATOM 671 C C . ALA A 1 87 ? 7.769 -2.253 4.363 1.00 96.19 87 ALA A C 1
ATOM 673 O O . ALA A 1 87 ? 6.858 -2.577 5.122 1.00 96.19 87 ALA A O 1
ATOM 674 N N . ALA A 1 88 ? 8.766 -1.452 4.750 1.00 97.00 88 ALA A N 1
ATOM 675 C CA . ALA A 1 88 ? 8.854 -0.895 6.096 1.00 97.00 88 ALA A CA 1
ATOM 676 C C . ALA A 1 88 ? 7.655 0.017 6.400 1.00 97.00 88 ALA A C 1
ATOM 678 O O . ALA A 1 88 ? 7.019 -0.119 7.446 1.00 97.00 88 ALA A O 1
ATOM 679 N N . ALA A 1 89 ? 7.295 0.900 5.465 1.00 96.69 89 ALA A N 1
ATOM 680 C CA . ALA A 1 89 ? 6.157 1.799 5.619 1.00 96.69 89 ALA A CA 1
ATOM 681 C C . ALA A 1 89 ? 4.818 1.037 5.694 1.00 96.69 89 ALA A C 1
ATOM 683 O O . ALA A 1 89 ? 3.981 1.348 6.543 1.00 96.69 89 ALA A O 1
ATOM 684 N N . LEU A 1 90 ? 4.631 0.010 4.856 1.00 96.81 90 LEU A N 1
ATOM 685 C CA . LEU A 1 90 ? 3.459 -0.871 4.871 1.00 96.81 90 LEU A CA 1
ATOM 686 C C . LEU A 1 90 ? 3.365 -1.660 6.185 1.00 96.81 90 LEU A C 1
ATOM 688 O O . LEU A 1 90 ? 2.286 -1.735 6.767 1.00 96.81 90 LEU A O 1
ATOM 692 N N . ALA A 1 91 ? 4.484 -2.196 6.684 1.00 96.62 91 ALA A N 1
ATOM 693 C CA . ALA A 1 91 ? 4.532 -2.924 7.950 1.00 96.62 91 ALA A CA 1
ATOM 694 C C . ALA A 1 91 ? 4.144 -2.018 9.123 1.00 96.62 91 ALA A C 1
ATOM 696 O O . ALA A 1 91 ? 3.265 -2.369 9.908 1.00 96.62 91 ALA A O 1
ATOM 697 N N . VAL A 1 92 ? 4.745 -0.826 9.212 1.00 95.94 92 VAL A N 1
ATOM 698 C CA . VAL A 1 92 ? 4.424 0.152 10.259 1.00 95.94 92 VAL A CA 1
ATOM 699 C C . VAL A 1 92 ? 2.962 0.584 10.161 1.00 95.94 92 VAL A C 1
ATOM 701 O O . VAL A 1 92 ? 2.260 0.569 11.171 1.00 95.94 92 VAL A O 1
ATOM 704 N N . GLY A 1 93 ? 2.475 0.920 8.963 1.00 94.94 93 GLY A N 1
ATOM 705 C CA . GLY A 1 93 ? 1.084 1.320 8.738 1.00 94.94 93 GLY A CA 1
ATOM 706 C C . GLY A 1 93 ? 0.084 0.222 9.110 1.00 94.94 93 GLY A C 1
ATOM 707 O O . GLY A 1 93 ? -0.869 0.485 9.845 1.00 94.94 93 GLY A O 1
ATOM 708 N N . GLY A 1 94 ? 0.329 -1.012 8.662 1.00 94.56 94 GLY A N 1
ATOM 709 C CA . GLY A 1 94 ? -0.505 -2.178 8.956 1.00 94.56 94 GLY A CA 1
ATOM 710 C C . GLY A 1 94 ? -0.527 -2.524 10.444 1.00 94.56 94 GLY A C 1
ATOM 711 O O . GLY A 1 94 ? -1.603 -2.649 11.026 1.00 94.56 94 GLY A O 1
ATOM 712 N N . LEU A 1 95 ? 0.640 -2.599 11.092 1.00 94.75 95 LEU A N 1
ATOM 713 C CA . LEU A 1 95 ? 0.741 -2.883 12.527 1.00 94.75 95 LEU A CA 1
ATOM 714 C C . LEU A 1 95 ? 0.090 -1.791 13.375 1.00 94.75 95 LEU A C 1
ATOM 716 O O . LEU A 1 95 ? -0.651 -2.108 14.303 1.00 94.75 95 LEU A O 1
ATOM 720 N N . CYS A 1 96 ? 0.307 -0.514 13.044 1.00 92.62 96 CYS A N 1
ATOM 721 C CA . CYS A 1 96 ? -0.344 0.588 13.748 1.00 92.62 96 CYS A CA 1
ATOM 722 C C . CYS A 1 96 ? -1.872 0.476 13.633 1.00 92.62 96 CYS A C 1
ATOM 724 O O . CYS A 1 96 ? -2.573 0.514 14.646 1.00 92.62 96 CYS A O 1
ATOM 726 N N . LEU A 1 97 ? -2.387 0.259 12.417 1.00 93.75 97 LEU A N 1
ATOM 727 C CA . LEU A 1 97 ? -3.824 0.156 12.171 1.00 93.75 97 LEU A CA 1
ATOM 728 C C . LEU A 1 97 ? -4.477 -1.030 12.897 1.00 93.75 97 LEU A C 1
ATOM 730 O O . LEU A 1 97 ? -5.607 -0.899 13.374 1.00 93.75 97 LEU A O 1
ATOM 734 N N . LEU A 1 98 ? -3.776 -2.162 13.001 1.00 93.56 98 LEU A N 1
ATOM 735 C CA . LEU A 1 98 ? -4.279 -3.371 13.657 1.00 93.56 98 LEU A CA 1
ATOM 736 C C . LEU A 1 98 ? -4.156 -3.323 15.187 1.00 93.56 98 LEU A C 1
ATOM 738 O O . LEU A 1 98 ? -5.076 -3.761 15.876 1.00 93.56 98 LEU A O 1
ATOM 742 N N . LEU A 1 99 ? -3.047 -2.800 15.720 1.00 90.69 99 LEU A N 1
ATOM 743 C CA . LEU A 1 99 ? -2.667 -2.986 17.128 1.00 90.69 99 LEU A CA 1
ATOM 744 C C . LEU A 1 99 ? -2.730 -1.711 17.977 1.00 90.69 99 LEU A C 1
ATOM 746 O O . LEU A 1 99 ? -2.919 -1.802 19.186 1.00 90.69 99 LEU A O 1
ATOM 750 N N . ALA A 1 100 ? -2.570 -0.525 17.383 1.00 79.69 100 ALA A N 1
ATOM 751 C CA . ALA A 1 100 ? -2.330 0.713 18.130 1.00 79.69 100 ALA A CA 1
ATOM 752 C C . ALA A 1 100 ? -3.269 1.858 17.698 1.00 79.69 100 ALA A C 1
ATOM 754 O O . ALA A 1 100 ? -2.837 2.842 17.082 1.00 79.69 100 ALA A O 1
ATOM 755 N N . PRO A 1 101 ? -4.575 1.785 18.011 1.00 69.69 101 PRO A N 1
ATOM 756 C CA . PRO A 1 101 ? -5.517 2.827 17.624 1.00 69.69 101 PRO A CA 1
ATOM 757 C C . PRO A 1 101 ? -5.189 4.168 18.293 1.00 69.69 101 PRO A C 1
ATOM 759 O O . PRO A 1 101 ? -5.078 4.260 19.511 1.00 69.69 101 PRO A O 1
ATOM 762 N N . GLY A 1 102 ? -5.034 5.226 17.492 1.00 81.12 102 GLY A N 1
ATOM 763 C CA . GLY A 1 102 ? -4.721 6.557 18.011 1.00 81.12 102 GLY A CA 1
ATOM 764 C C . GLY A 1 102 ? -4.062 7.487 16.994 1.00 81.12 102 GLY A C 1
ATOM 765 O O . GLY A 1 102 ? -4.113 7.264 15.783 1.00 81.12 102 GLY A O 1
ATOM 766 N N . LYS A 1 103 ? -3.424 8.550 17.501 1.00 83.88 103 LYS A N 1
ATOM 767 C CA . LYS A 1 103 ? -2.750 9.569 16.676 1.00 83.88 103 LYS A CA 1
ATOM 768 C C . LYS A 1 103 ? -1.602 8.990 15.845 1.00 83.88 103 LYS A C 1
ATOM 770 O O . LYS A 1 103 ? -1.451 9.387 14.696 1.00 83.88 103 LYS A O 1
ATOM 775 N N . LEU A 1 104 ? -0.848 8.037 16.403 1.00 85.56 104 LEU A N 1
ATOM 776 C CA . LEU A 1 104 ? 0.273 7.390 15.716 1.00 85.56 104 LEU A CA 1
ATOM 777 C C . LEU A 1 104 ? -0.196 6.699 14.428 1.00 85.56 104 LEU A C 1
ATOM 779 O O . LEU A 1 104 ? 0.344 6.969 13.365 1.00 85.56 104 LEU A O 1
ATOM 783 N N . THR A 1 105 ? -1.270 5.906 14.505 1.00 90.88 105 THR A N 1
ATOM 784 C CA . THR A 1 105 ? -1.881 5.239 13.343 1.00 90.88 105 THR A CA 1
ATOM 785 C C . THR A 1 105 ? -2.276 6.216 12.252 1.00 90.88 105 THR A C 1
ATOM 787 O O . THR A 1 105 ? -1.968 5.997 11.083 1.00 90.88 105 THR A O 1
ATOM 790 N N . ARG A 1 106 ? -2.911 7.329 12.626 1.00 91.00 106 ARG A N 1
ATOM 791 C CA . ARG A 1 106 ? -3.303 8.360 11.665 1.00 91.00 106 ARG A CA 1
ATOM 792 C C . ARG A 1 106 ? -2.093 8.966 10.956 1.00 91.00 106 ARG A C 1
ATOM 794 O O . ARG A 1 106 ? -2.123 9.086 9.736 1.00 91.00 106 ARG A O 1
ATOM 801 N N . THR A 1 107 ? -1.043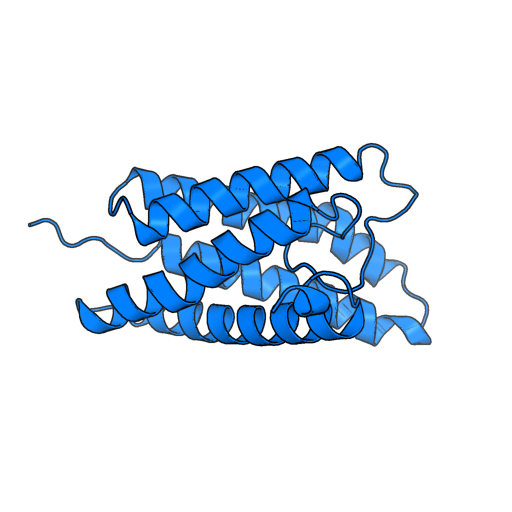 9.326 11.691 1.00 93.00 107 THR A N 1
ATOM 802 C CA . THR A 1 107 ? 0.174 9.892 11.094 1.00 93.00 107 THR A CA 1
ATOM 803 C C . THR A 1 107 ? 0.892 8.869 10.214 1.00 93.00 107 THR A C 1
ATOM 805 O O . THR A 1 107 ? 1.233 9.192 9.081 1.00 93.00 107 THR A O 1
ATOM 808 N N . SER A 1 108 ? 1.059 7.629 10.683 1.00 93.94 108 SER A N 1
ATOM 809 C CA . SER A 1 108 ? 1.713 6.557 9.922 1.00 93.94 108 SER A CA 1
ATOM 810 C C . SER A 1 108 ? 0.990 6.260 8.610 1.00 93.94 108 SER A C 1
ATOM 812 O O . SER A 1 108 ? 1.629 6.186 7.565 1.00 93.94 108 SER A O 1
ATOM 814 N N . LEU A 1 109 ? -0.343 6.146 8.634 1.00 96.12 109 LEU A N 1
ATOM 815 C CA . LEU A 1 109 ? -1.133 5.919 7.422 1.00 96.12 109 LEU A CA 1
ATOM 816 C C . LEU A 1 109 ? -1.144 7.143 6.501 1.00 96.12 109 LEU A C 1
ATOM 818 O O . LEU A 1 109 ? -1.083 6.980 5.288 1.00 96.12 109 LEU A O 1
ATOM 822 N N . ALA A 1 110 ? -1.172 8.365 7.043 1.00 96.25 110 ALA A N 1
ATOM 823 C CA . ALA A 1 110 ? -1.083 9.575 6.227 1.00 96.25 110 ALA A CA 1
ATOM 824 C C . ALA A 1 110 ? 0.257 9.658 5.478 1.00 96.25 110 ALA A C 1
ATOM 826 O O . ALA A 1 110 ? 0.273 9.913 4.274 1.00 96.25 110 ALA A O 1
ATOM 827 N N . LEU A 1 111 ? 1.369 9.389 6.170 1.00 96.62 111 LEU A N 1
ATOM 828 C CA . LEU A 1 111 ? 2.704 9.356 5.570 1.00 96.62 111 LEU A CA 1
ATOM 829 C C . LEU A 1 111 ? 2.839 8.227 4.547 1.00 96.62 111 LEU A C 1
ATOM 831 O O . LEU A 1 111 ? 3.367 8.455 3.463 1.00 96.62 111 LEU A O 1
ATOM 835 N N . LEU A 1 112 ? 2.325 7.035 4.858 1.00 97.38 112 LEU A N 1
ATOM 836 C CA . LEU A 1 112 ? 2.308 5.911 3.925 1.00 97.38 112 LEU A CA 1
ATOM 837 C C . LEU A 1 112 ? 1.496 6.239 2.664 1.00 97.38 112 LEU A C 1
ATOM 839 O O . LEU A 1 112 ? 1.981 6.033 1.557 1.00 97.38 112 LEU A O 1
ATOM 843 N N . GLY A 1 113 ? 0.283 6.774 2.811 1.00 96.62 113 GLY A N 1
ATOM 844 C CA . GLY A 1 113 ? -0.551 7.166 1.677 1.00 96.62 113 GLY A CA 1
ATOM 845 C C . GLY A 1 113 ? 0.122 8.234 0.813 1.00 96.62 113 GLY A C 1
ATOM 846 O O . GLY A 1 113 ? 0.160 8.100 -0.408 1.00 96.62 113 GLY A O 1
ATOM 847 N N . ALA A 1 114 ? 0.732 9.247 1.437 1.00 97.62 114 ALA A N 1
ATOM 848 C CA . ALA A 1 114 ? 1.508 10.265 0.733 1.00 97.62 114 ALA A CA 1
A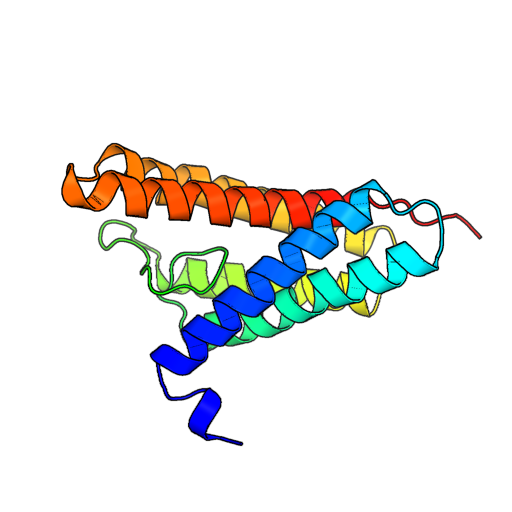TOM 849 C C . ALA A 1 114 ? 2.717 9.670 -0.009 1.00 97.62 114 ALA A C 1
ATOM 851 O O . ALA A 1 114 ? 2.952 10.014 -1.165 1.00 97.62 114 ALA A O 1
ATOM 852 N N . LEU A 1 115 ? 3.445 8.738 0.614 1.00 97.00 115 LEU A N 1
ATOM 853 C CA . LEU A 1 115 ? 4.559 8.030 -0.016 1.00 97.00 115 LEU A CA 1
ATOM 854 C C . LEU A 1 115 ? 4.105 7.265 -1.268 1.00 97.00 115 LEU A C 1
ATOM 856 O O . LEU A 1 115 ? 4.757 7.354 -2.307 1.00 97.00 115 LEU A O 1
ATOM 860 N N . VAL A 1 116 ? 2.973 6.556 -1.202 1.00 96.94 116 VAL A N 1
ATOM 861 C CA . VAL A 1 116 ? 2.426 5.843 -2.368 1.00 96.94 116 VAL A CA 1
ATOM 862 C C . VAL A 1 116 ? 2.036 6.829 -3.477 1.00 96.94 116 VAL A C 1
ATOM 864 O O . VAL A 1 116 ? 2.361 6.579 -4.633 1.00 96.94 116 VAL A O 1
ATOM 867 N N . ILE A 1 117 ? 1.432 7.981 -3.155 1.00 97.75 117 ILE A N 1
ATOM 868 C CA . ILE A 1 117 ? 1.150 9.037 -4.149 1.00 97.75 117 ILE A CA 1
ATOM 869 C C . ILE A 1 117 ? 2.434 9.571 -4.798 1.00 97.75 117 ILE A C 1
ATOM 871 O O . ILE A 1 117 ? 2.472 9.769 -6.012 1.00 97.75 117 ILE A O 1
ATOM 875 N N . ILE A 1 118 ? 3.502 9.769 -4.023 1.00 96.94 118 ILE A N 1
ATOM 876 C CA . ILE A 1 118 ? 4.804 10.185 -4.560 1.00 96.94 118 ILE A CA 1
ATOM 877 C C . ILE A 1 118 ? 5.333 9.134 -5.546 1.00 96.94 118 ILE A C 1
ATOM 879 O O . ILE A 1 118 ? 5.789 9.491 -6.633 1.00 96.94 118 ILE A O 1
ATOM 883 N N . PHE A 1 119 ? 5.219 7.840 -5.226 1.00 95.12 119 PHE A N 1
ATOM 884 C CA . PHE A 1 119 ? 5.581 6.779 -6.168 1.00 95.12 119 PHE A CA 1
ATOM 885 C C . PHE A 1 119 ? 4.701 6.770 -7.418 1.00 95.12 119 PHE A C 1
ATOM 887 O O . PHE A 1 119 ? 5.230 6.582 -8.512 1.00 95.12 119 PHE A O 1
ATOM 894 N N . VAL A 1 120 ? 3.395 7.028 -7.300 1.00 96.19 120 VAL A N 1
ATOM 895 C CA . VAL A 1 120 ? 2.518 7.211 -8.470 1.00 96.19 120 VAL A CA 1
ATOM 896 C C . VAL A 1 120 ? 3.058 8.315 -9.375 1.00 96.19 120 VAL A C 1
ATOM 898 O O . VAL A 1 120 ? 3.225 8.093 -10.574 1.00 96.19 120 VAL A O 1
ATOM 901 N N . ALA A 1 121 ? 3.394 9.471 -8.805 1.00 96.38 121 ALA A N 1
ATOM 902 C CA . ALA A 1 121 ? 3.870 10.617 -9.569 1.00 96.38 121 ALA A CA 1
ATOM 903 C C . ALA A 1 121 ? 5.233 10.378 -10.240 1.00 96.38 121 ALA A C 1
ATOM 905 O O . ALA A 1 121 ? 5.424 10.768 -11.388 1.00 96.38 121 ALA A O 1
ATOM 906 N N . ILE A 1 122 ? 6.175 9.738 -9.539 1.00 94.38 122 ILE A N 1
ATOM 907 C CA . ILE A 1 122 ? 7.569 9.603 -9.996 1.00 94.38 122 ILE A CA 1
ATOM 908 C C . ILE A 1 122 ? 7.801 8.326 -10.817 1.00 94.38 122 ILE A C 1
ATOM 910 O O . ILE A 1 122 ? 8.698 8.305 -11.653 1.00 94.38 122 ILE A O 1
ATOM 914 N N . LEU A 1 123 ? 7.023 7.261 -10.605 1.00 93.81 123 LEU A N 1
ATOM 915 C CA . LEU A 1 123 ? 7.204 5.978 -11.298 1.00 93.81 123 LEU A CA 1
ATOM 916 C C . LEU A 1 123 ? 6.058 5.688 -12.263 1.00 93.81 123 LEU A C 1
ATOM 918 O O . LEU A 1 123 ? 6.290 5.503 -13.456 1.00 93.81 123 LEU A O 1
ATOM 922 N N . TYR A 1 124 ? 4.822 5.654 -11.768 1.00 94.19 124 TYR A N 1
ATOM 923 C CA . TYR A 1 124 ? 3.693 5.154 -12.554 1.00 94.19 124 TYR A CA 1
ATOM 924 C C . TYR A 1 124 ? 3.240 6.126 -13.642 1.00 94.19 124 TYR A C 1
ATOM 926 O O . TYR A 1 124 ? 2.953 5.684 -14.754 1.00 94.19 124 TYR A O 1
ATOM 934 N N . LEU A 1 125 ? 3.232 7.435 -13.368 1.00 94.31 125 LEU A N 1
ATOM 935 C CA . LEU A 1 125 ? 2.919 8.438 -14.385 1.00 94.31 125 LEU A CA 1
ATOM 936 C C . LEU A 1 125 ? 3.946 8.429 -15.529 1.00 94.31 125 LEU A C 1
ATOM 938 O O . LEU A 1 125 ? 3.512 8.310 -16.670 1.00 94.31 125 LEU A O 1
ATOM 942 N N . PRO A 1 126 ? 5.275 8.452 -15.296 1.00 93.75 126 PRO A N 1
ATOM 943 C CA . PRO A 1 126 ? 6.241 8.313 -16.386 1.00 93.75 126 PRO A CA 1
ATOM 944 C C . PRO A 1 126 ? 6.088 7.017 -17.185 1.00 93.75 126 PRO A C 1
ATOM 946 O O . PRO A 1 126 ? 6.141 7.058 -18.412 1.00 93.75 126 PRO A O 1
ATOM 949 N N . ILE A 1 127 ? 5.842 5.878 -16.522 1.00 90.19 127 ILE A N 1
ATOM 950 C CA . ILE A 1 127 ? 5.585 4.597 -17.206 1.00 90.19 127 ILE A CA 1
ATOM 951 C C . ILE A 1 127 ? 4.358 4.703 -18.121 1.00 90.19 127 ILE A C 1
ATOM 953 O O . ILE A 1 127 ? 4.402 4.229 -19.251 1.00 90.19 127 ILE A O 1
ATOM 957 N N . PHE A 1 128 ? 3.272 5.315 -17.647 1.00 93.50 128 PHE A N 1
ATOM 958 C CA . PHE A 1 128 ? 2.050 5.489 -18.428 1.00 93.50 128 PHE A CA 1
ATOM 959 C C . PHE A 1 128 ? 2.241 6.465 -19.596 1.00 93.50 128 PHE A C 1
ATOM 961 O O . PHE A 1 128 ? 1.874 6.150 -20.724 1.00 93.50 128 PHE A O 1
ATOM 968 N N . LEU A 1 129 ? 2.860 7.621 -19.346 1.00 93.75 129 LEU A N 1
ATOM 969 C CA . LEU A 1 129 ? 3.063 8.674 -20.346 1.00 93.75 129 LEU A CA 1
ATOM 970 C C . LEU A 1 129 ? 4.038 8.269 -21.460 1.00 93.75 129 LEU A C 1
ATOM 972 O O . LEU A 1 129 ? 3.990 8.836 -22.547 1.00 93.75 129 LEU A O 1
ATOM 976 N N . THR A 1 130 ? 4.914 7.297 -21.198 1.00 92.19 130 THR A N 1
ATOM 977 C CA . THR A 1 130 ? 5.870 6.757 -22.179 1.00 92.19 130 THR A CA 1
ATOM 978 C C . THR A 1 130 ? 5.430 5.416 -22.772 1.00 92.19 130 THR A C 1
ATOM 980 O O . THR A 1 130 ? 6.182 4.797 -23.526 1.00 92.19 130 THR A O 1
ATOM 983 N N . ALA A 1 131 ? 4.220 4.944 -22.451 1.00 91.19 131 ALA A N 1
ATOM 984 C CA . ALA A 1 131 ? 3.723 3.665 -22.936 1.00 91.19 131 ALA A CA 1
ATOM 985 C C . ALA A 1 131 ? 3.389 3.711 -24.435 1.00 91.19 131 ALA A C 1
ATOM 987 O O . ALA A 1 131 ? 2.709 4.612 -24.923 1.00 91.19 131 ALA A O 1
ATOM 988 N N . ASN A 1 132 ? 3.800 2.668 -25.158 1.00 91.81 132 ASN A N 1
ATOM 989 C CA . ASN A 1 132 ? 3.342 2.423 -26.526 1.00 91.81 132 ASN A CA 1
ATOM 990 C C . ASN A 1 132 ? 1.828 2.124 -26.550 1.00 91.81 132 ASN A C 1
ATOM 992 O O . ASN A 1 132 ? 1.285 1.689 -25.530 1.00 91.81 132 ASN A O 1
ATOM 996 N N . PRO A 1 133 ? 1.142 2.235 -27.706 1.00 90.88 133 PRO A N 1
ATOM 997 C CA . PRO A 1 133 ? -0.305 2.018 -27.795 1.00 90.88 133 PRO A CA 1
ATOM 998 C C . PRO A 1 133 ? -0.799 0.692 -27.197 1.00 90.88 133 PRO A C 1
ATOM 1000 O O . PRO A 1 133 ? -1.831 0.657 -26.536 1.00 90.88 133 PRO A O 1
ATOM 1003 N N . ALA A 1 134 ? -0.024 -0.385 -27.354 1.00 88.75 134 ALA A N 1
ATOM 1004 C CA . ALA A 1 134 ? -0.334 -1.694 -26.776 1.00 88.75 134 ALA A CA 1
ATOM 1005 C C . ALA A 1 134 ? -0.240 -1.738 -25.233 1.00 88.75 134 ALA A C 1
ATOM 1007 O O . ALA A 1 134 ? -0.885 -2.572 -24.605 1.00 88.75 134 ALA A O 1
ATOM 1008 N N . GLY A 1 135 ? 0.552 -0.853 -24.618 1.00 88.31 135 GLY A N 1
ATOM 1009 C CA . GLY A 1 135 ? 0.784 -0.784 -23.170 1.00 88.31 135 GLY A CA 1
ATOM 1010 C C . GLY A 1 135 ? 0.003 0.319 -22.447 1.00 88.31 135 GLY A C 1
ATOM 1011 O O . GLY A 1 135 ? 0.090 0.408 -21.224 1.00 88.31 135 GLY A O 1
ATOM 1012 N N . LEU A 1 136 ? -0.762 1.151 -23.167 1.00 91.00 136 LEU A N 1
ATOM 1013 C CA . LEU A 1 136 ? -1.525 2.270 -22.590 1.00 91.00 136 LEU A CA 1
ATOM 1014 C C . LEU A 1 136 ? -2.519 1.807 -21.522 1.00 91.00 136 LEU A C 1
ATOM 1016 O O . LEU A 1 136 ? -2.554 2.367 -20.428 1.00 91.00 136 LEU A O 1
ATOM 1020 N N . MET A 1 137 ? -3.293 0.760 -21.824 1.00 92.50 137 MET A N 1
ATOM 1021 C CA . MET A 1 137 ? -4.288 0.215 -20.895 1.00 92.50 137 MET A CA 1
ATOM 1022 C C . MET A 1 137 ? -3.623 -0.343 -19.632 1.00 92.50 137 MET A C 1
ATOM 1024 O O . MET A 1 137 ? -4.082 -0.104 -18.519 1.00 92.50 137 MET A O 1
ATOM 1028 N N . GLU A 1 138 ? -2.503 -1.050 -19.798 1.00 90.12 138 GLU A N 1
ATOM 1029 C CA . GLU A 1 138 ? -1.730 -1.576 -18.676 1.00 90.12 138 GLU A CA 1
ATOM 1030 C C . GLU A 1 138 ? -1.199 -0.435 -17.792 1.00 90.12 138 GLU A C 1
ATOM 1032 O O . GLU A 1 138 ? -1.398 -0.454 -16.577 1.00 90.12 138 GLU A O 1
ATOM 1037 N N . GLY A 1 139 ? -0.560 0.577 -18.389 1.00 90.75 139 GLY A N 1
ATOM 1038 C CA . GLY A 1 139 ? -0.036 1.736 -17.664 1.00 90.75 139 GLY A CA 1
ATOM 1039 C C . GLY A 1 139 ? -1.124 2.490 -16.898 1.00 90.75 139 GLY A C 1
ATOM 1040 O O . GLY A 1 139 ? -0.932 2.813 -15.725 1.00 90.75 139 GLY A O 1
ATOM 1041 N N . PHE A 1 140 ? -2.285 2.698 -17.526 1.00 93.75 140 PHE A N 1
ATOM 1042 C CA . PHE A 1 140 ? -3.437 3.334 -16.891 1.00 93.75 140 PHE A CA 1
ATOM 1043 C C . PHE A 1 140 ? -3.939 2.535 -15.684 1.00 93.75 140 PHE A C 1
ATOM 1045 O O . PHE A 1 140 ? -4.121 3.109 -14.612 1.00 93.75 140 PHE A O 1
ATOM 1052 N N . ASN A 1 141 ? -4.089 1.213 -15.823 1.00 93.62 141 ASN A N 1
ATOM 1053 C CA . ASN A 1 141 ? -4.535 0.345 -14.732 1.00 93.62 141 ASN A CA 1
ATOM 1054 C C . ASN A 1 141 ? -3.589 0.418 -13.531 1.00 93.62 141 ASN A C 1
ATOM 1056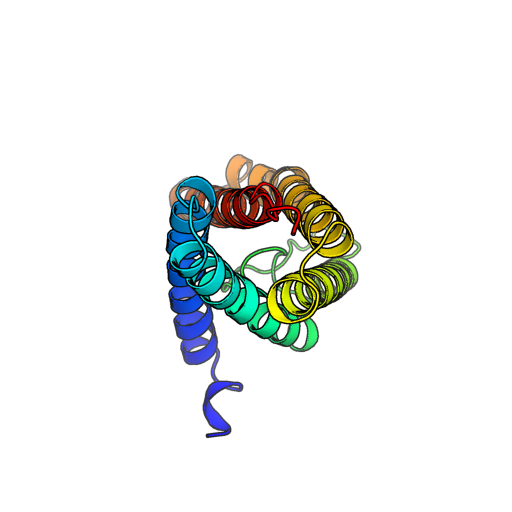 O O . ASN A 1 141 ? -4.046 0.541 -12.399 1.00 93.62 141 ASN A O 1
ATOM 1060 N N . TYR A 1 142 ? -2.273 0.420 -13.757 1.00 93.00 142 TYR A N 1
ATOM 1061 C CA . TYR A 1 142 ? -1.318 0.547 -12.658 1.00 93.00 142 TYR A CA 1
ATOM 1062 C C . TYR A 1 142 ? -1.389 1.902 -11.949 1.00 93.00 142 TYR A C 1
ATOM 1064 O O . TYR A 1 142 ? -1.301 1.947 -10.718 1.00 93.00 142 TYR A O 1
ATOM 1072 N N . VAL A 1 143 ? -1.554 2.999 -12.696 1.00 95.62 143 VAL A N 1
ATOM 1073 C CA . VAL A 1 143 ? -1.768 4.332 -12.110 1.00 95.62 143 VAL A CA 1
ATOM 1074 C C . VAL A 1 143 ? -3.056 4.335 -11.288 1.00 95.62 143 VAL A C 1
ATOM 1076 O O . VAL A 1 143 ? -3.032 4.746 -10.126 1.00 95.62 143 VAL A O 1
ATOM 1079 N N . ALA A 1 144 ? -4.160 3.846 -11.856 1.00 95.56 144 ALA A N 1
ATOM 1080 C CA . ALA A 1 144 ? -5.466 3.817 -11.209 1.00 95.56 144 ALA A CA 1
ATOM 1081 C C . ALA A 1 144 ? -5.451 2.965 -9.931 1.00 95.56 144 ALA A C 1
ATOM 1083 O O . ALA A 1 144 ? -5.790 3.469 -8.862 1.00 95.56 144 ALA A O 1
ATOM 1084 N N . ASP A 1 145 ? -4.976 1.722 -10.012 1.00 94.44 145 ASP A N 1
ATOM 1085 C CA . ASP A 1 145 ? -4.916 0.788 -8.885 1.00 94.44 145 ASP A CA 1
ATOM 1086 C C . ASP A 1 145 ? -4.067 1.332 -7.736 1.00 94.44 145 ASP A C 1
ATOM 1088 O O . ASP A 1 145 ? -4.468 1.284 -6.573 1.00 94.44 145 ASP A O 1
ATOM 1092 N N . THR A 1 146 ? -2.890 1.874 -8.052 1.00 95.38 146 THR A N 1
ATOM 1093 C CA . THR A 1 146 ? -1.957 2.358 -7.029 1.00 95.38 146 THR A CA 1
ATOM 1094 C C . THR A 1 146 ? -2.460 3.656 -6.393 1.00 95.38 146 THR A C 1
ATOM 1096 O O . THR A 1 146 ? -2.320 3.854 -5.185 1.00 95.38 146 THR A O 1
ATOM 1099 N N . THR A 1 147 ? -3.122 4.515 -7.174 1.00 96.81 147 THR A N 1
ATOM 1100 C CA . THR A 1 147 ? -3.763 5.737 -6.662 1.00 96.81 147 THR A CA 1
ATOM 1101 C C . THR A 1 147 ? -4.965 5.408 -5.782 1.00 96.81 147 THR A C 1
ATOM 1103 O O . THR A 1 147 ? -5.104 5.976 -4.699 1.00 96.81 147 THR A O 1
ATOM 1106 N N . LEU A 1 148 ? -5.809 4.460 -6.201 1.00 97.19 148 LEU A N 1
ATOM 1107 C CA . LEU A 1 148 ? -6.922 3.960 -5.391 1.00 97.19 148 LEU A CA 1
ATOM 1108 C C . LEU A 1 148 ? -6.410 3.358 -4.084 1.00 97.19 148 LEU A C 1
ATOM 1110 O O . LEU A 1 148 ? -6.940 3.668 -3.018 1.00 97.19 148 LEU A O 1
ATOM 1114 N N . PHE A 1 149 ? -5.326 2.582 -4.139 1.00 97.31 149 PHE A N 1
ATOM 1115 C CA . PHE A 1 149 ? -4.695 2.027 -2.947 1.00 97.31 149 PHE A CA 1
ATOM 1116 C C . PHE A 1 149 ? -4.222 3.126 -1.991 1.00 97.31 149 PHE A C 1
ATOM 1118 O O . PHE A 1 149 ? -4.575 3.107 -0.810 1.00 97.31 149 PHE A O 1
ATOM 1125 N N . ALA A 1 150 ? -3.530 4.151 -2.491 1.00 97.50 150 ALA A N 1
ATOM 1126 C CA . ALA A 1 150 ? -3.156 5.306 -1.680 1.00 97.50 150 ALA A CA 1
ATOM 1127 C C . ALA A 1 150 ? -4.381 6.009 -1.064 1.00 97.50 150 ALA A C 1
ATOM 1129 O O . ALA A 1 150 ? -4.393 6.314 0.130 1.00 97.50 150 ALA A O 1
ATOM 1130 N N . GLY A 1 151 ? -5.444 6.206 -1.850 1.00 96.88 151 GLY A N 1
ATOM 1131 C CA . GLY A 1 151 ? -6.705 6.793 -1.397 1.00 96.88 151 GLY A CA 1
ATOM 1132 C C . GLY A 1 151 ? -7.368 5.993 -0.274 1.00 96.88 151 GLY A C 1
ATOM 1133 O O . GLY A 1 151 ? -7.890 6.576 0.679 1.00 96.88 151 GLY A O 1
ATOM 1134 N N . THR A 1 152 ? -7.296 4.662 -0.327 1.00 97.25 152 THR A N 1
ATOM 1135 C CA . THR A 1 152 ? -7.850 3.786 0.719 1.00 97.25 152 THR A CA 1
ATOM 1136 C C . THR A 1 152 ? -7.084 3.909 2.030 1.00 97.25 152 THR A C 1
ATOM 1138 O O . THR A 1 152 ? -7.696 4.031 3.092 1.00 97.25 152 THR A O 1
ATOM 1141 N N . ILE A 1 153 ? -5.754 3.992 1.953 1.00 97.38 153 ILE A N 1
ATOM 1142 C CA . ILE A 1 153 ? -4.875 4.208 3.105 1.00 97.38 153 ILE A CA 1
ATOM 1143 C C . ILE A 1 153 ? -5.150 5.581 3.733 1.00 97.38 153 ILE A C 1
ATOM 1145 O O . ILE A 1 153 ? -5.304 5.687 4.952 1.00 97.38 153 ILE A O 1
ATOM 1149 N N . LEU A 1 154 ? -5.272 6.632 2.917 1.00 96.88 154 LEU A N 1
ATOM 1150 C CA . LEU A 1 154 ? -5.578 7.987 3.392 1.00 96.88 154 LEU A CA 1
ATOM 1151 C C . LEU A 1 154 ? -6.981 8.083 4.003 1.00 96.88 154 LEU A C 1
ATOM 1153 O O . LEU A 1 154 ? -7.181 8.755 5.016 1.00 96.88 154 LEU A O 1
ATOM 1157 N N . SER A 1 155 ? -7.944 7.356 3.441 1.00 96.19 155 SER A N 1
ATOM 1158 C CA . SER A 1 155 ? -9.296 7.257 3.990 1.00 96.19 155 SER A CA 1
ATOM 1159 C C . SER A 1 155 ? -9.280 6.565 5.356 1.00 96.19 155 SER A C 1
ATOM 1161 O O . SER A 1 155 ? -9.858 7.092 6.310 1.00 96.19 155 SER A O 1
ATOM 1163 N N . ALA A 1 156 ? -8.530 5.468 5.505 1.00 94.38 156 ALA A N 1
ATOM 1164 C CA . ALA A 1 156 ? -8.297 4.813 6.794 1.00 94.38 156 ALA A CA 1
ATOM 1165 C C . ALA A 1 156 ? -7.589 5.735 7.808 1.00 94.38 156 ALA A C 1
ATOM 1167 O O . ALA A 1 156 ? -7.939 5.726 8.988 1.00 94.38 156 ALA A O 1
ATOM 1168 N N . ALA A 1 157 ? -6.662 6.591 7.363 1.00 94.06 157 ALA A N 1
ATOM 1169 C CA . ALA A 1 157 ? -6.025 7.607 8.208 1.00 94.06 157 ALA A CA 1
ATOM 1170 C C . ALA A 1 157 ? -7.016 8.682 8.700 1.00 94.06 157 ALA A C 1
ATOM 1172 O O . ALA A 1 157 ? -6.894 9.201 9.813 1.00 94.06 157 ALA A O 1
ATOM 1173 N N . SER A 1 158 ? -8.004 9.034 7.872 1.00 91.38 158 SER A N 1
ATOM 1174 C CA . SER A 1 158 ? -9.009 10.055 8.193 1.00 91.38 158 SER A CA 1
ATOM 1175 C C . SER A 1 158 ? -10.040 9.592 9.229 1.00 91.38 158 SER A C 1
ATOM 1177 O O . SER A 1 158 ? -10.656 10.431 9.897 1.00 91.38 158 SER A O 1
ATOM 1179 N N . MET A 1 159 ? -10.183 8.272 9.401 1.00 89.50 159 MET A N 1
ATOM 1180 C CA . MET A 1 159 ? -11.114 7.650 10.335 1.00 89.50 159 MET A CA 1
ATOM 1181 C C . MET A 1 159 ? -10.881 8.179 11.756 1.00 89.50 159 MET A C 1
ATOM 1183 O O . MET A 1 159 ? -9.808 8.036 12.346 1.00 89.50 159 MET A O 1
ATOM 1187 N N . ARG A 1 160 ? -11.895 8.843 12.315 1.00 72.19 160 ARG A N 1
ATOM 1188 C CA . ARG A 1 160 ? -11.790 9.491 13.624 1.00 72.19 160 ARG A CA 1
ATOM 1189 C C . ARG A 1 160 ? -11.860 8.438 14.728 1.00 72.19 160 ARG A C 1
ATOM 1191 O O . ARG A 1 160 ? -12.760 7.605 14.724 1.00 72.19 160 ARG A O 1
ATOM 1198 N N . SER A 1 161 ? -10.917 8.479 15.669 1.00 62.12 161 SER A N 1
ATOM 1199 C CA . SER A 1 161 ? -11.072 7.773 16.942 1.00 62.12 161 SER A CA 1
ATOM 1200 C C . SER A 1 161 ? -12.008 8.610 17.798 1.00 62.12 161 SER A C 1
ATOM 1202 O O . SER A 1 161 ? -11.693 9.778 18.050 1.00 62.12 161 SER A O 1
ATOM 1204 N N . ASP A 1 162 ? -13.146 8.056 18.215 1.00 51.16 162 ASP A N 1
ATOM 1205 C CA . ASP A 1 162 ? -13.917 8.716 19.265 1.00 51.16 162 ASP A CA 1
ATOM 1206 C C . ASP A 1 162 ? -13.040 8.802 20.506 1.00 51.16 162 ASP A C 1
ATOM 1208 O O . ASP A 1 162 ? -12.331 7.856 20.863 1.00 51.16 162 ASP A O 1
ATOM 1212 N N . LYS A 1 163 ? -13.022 9.998 21.091 1.00 46.47 163 LYS A N 1
ATOM 1213 C CA . LYS A 1 163 ? -12.503 10.186 22.434 1.00 46.47 163 LYS A CA 1
ATOM 1214 C C . LYS A 1 163 ? -13.458 9.410 23.338 1.00 46.47 163 LYS A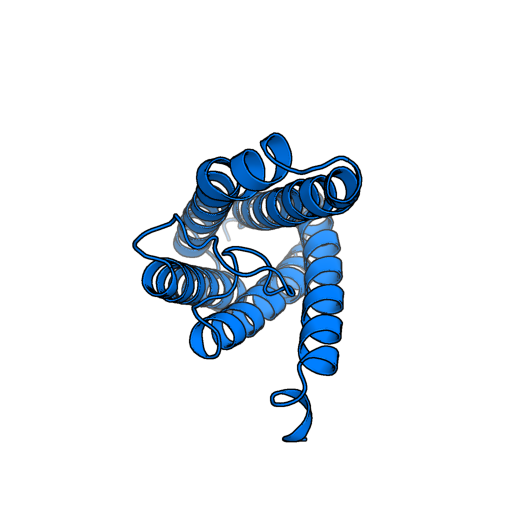 C 1
ATOM 1216 O O . LYS A 1 163 ? -14.645 9.727 23.345 1.00 46.47 163 LYS A O 1
ATOM 1221 N N . HIS A 1 164 ? -12.954 8.373 23.998 1.00 41.06 164 HIS A N 1
ATOM 1222 C CA . HIS A 1 164 ? -13.552 7.955 25.259 1.00 41.06 164 HIS A CA 1
ATOM 1223 C C . HIS A 1 164 ? -13.347 9.079 26.274 1.00 41.06 164 HIS A C 1
ATOM 1225 O O . HIS A 1 164 ? -12.257 9.701 26.228 1.00 41.06 164 HIS A O 1
#